Protein AF-A0A497L559-F1 (afdb_monomer)

Sequence (77 aa):
MEGGGLRREMNRTAKYEEWDFLADKIHHRIEQERIRRRRGRKISLHFLRKIAMRMGLEQLQGMSYDDLVAWVRRQGL

Structure (mmCIF, N/CA/C/O backbone):
data_AF-A0A497L559-F1
#
_entry.id   AF-A0A497L559-F1
#
loop_
_atom_site.group_PDB
_atom_site.id
_atom_site.type_symbol
_atom_site.label_atom_id
_atom_site.label_alt_id
_atom_site.label_comp_id
_atom_site.label_asym_id
_atom_site.label_entity_id
_atom_site.label_seq_id
_atom_site.pdbx_PDB_ins_code
_atom_site.Cartn_x
_atom_site.Cartn_y
_atom_site.Cartn_z
_atom_site.occupancy
_atom_site.B_iso_or_equiv
_atom_site.auth_seq_id
_atom_site.auth_comp_id
_atom_site.auth_asym_id
_atom_site.auth_atom_id
_atom_site.pdbx_PDB_model_num
ATOM 1 N N . MET A 1 1 ? 20.710 -13.593 -36.470 1.00 42.47 1 MET A N 1
ATOM 2 C CA . MET A 1 1 ? 21.206 -12.871 -35.278 1.00 42.47 1 MET A CA 1
ATOM 3 C C . MET A 1 1 ? 20.044 -12.702 -34.308 1.00 42.47 1 MET A C 1
ATOM 5 O O . MET A 1 1 ? 19.304 -11.733 -34.402 1.00 42.47 1 MET A O 1
ATOM 9 N N . GLU A 1 2 ? 19.841 -13.671 -33.418 1.00 52.88 2 GLU A N 1
ATOM 10 C CA . GLU A 1 2 ? 18.826 -13.611 -32.361 1.00 52.88 2 GLU A CA 1
ATOM 11 C C . GLU A 1 2 ? 19.508 -13.201 -31.049 1.00 52.88 2 GLU A C 1
ATOM 13 O O . GLU A 1 2 ? 20.066 -14.028 -30.342 1.00 52.88 2 GLU A O 1
ATOM 18 N N . GLY A 1 3 ? 19.540 -11.898 -30.755 1.00 50.84 3 GLY A N 1
ATOM 19 C CA . GLY A 1 3 ? 20.172 -11.350 -29.540 1.00 50.84 3 GLY A CA 1
ATOM 20 C C . GLY A 1 3 ? 19.259 -10.453 -28.696 1.00 50.84 3 GLY A C 1
ATOM 21 O O . GLY A 1 3 ? 19.702 -9.849 -27.725 1.00 50.84 3 GLY A O 1
ATOM 22 N N . GLY A 1 4 ? 17.980 -10.322 -29.066 1.00 55.41 4 GLY A N 1
ATOM 23 C CA . GLY A 1 4 ? 17.054 -9.356 -28.457 1.00 55.41 4 GLY A CA 1
ATOM 24 C C . GLY A 1 4 ? 16.197 -9.883 -27.297 1.00 55.41 4 GLY A C 1
ATOM 25 O O . GLY A 1 4 ? 15.621 -9.077 -26.567 1.00 55.41 4 GLY A O 1
ATOM 26 N N . GLY A 1 5 ? 16.090 -11.207 -27.124 1.00 58.12 5 GLY A N 1
ATOM 27 C CA . GLY A 1 5 ? 15.184 -11.837 -26.149 1.00 58.12 5 GLY A CA 1
ATOM 28 C C . GLY A 1 5 ? 15.657 -11.711 -24.699 1.00 58.12 5 GLY A C 1
ATOM 29 O O . GLY A 1 5 ? 14.935 -11.180 -23.857 1.00 58.12 5 GLY A O 1
ATOM 30 N N . LEU A 1 6 ? 16.910 -12.098 -24.432 1.00 59.72 6 LEU A N 1
ATOM 31 C CA . LEU A 1 6 ? 17.492 -12.136 -23.081 1.00 59.72 6 LEU A CA 1
ATOM 32 C C . LEU A 1 6 ? 17.493 -10.761 -22.393 1.00 59.72 6 LEU A C 1
ATOM 34 O O . LEU A 1 6 ? 17.156 -10.633 -21.218 1.00 59.72 6 LEU A O 1
ATOM 38 N N . ARG A 1 7 ? 17.786 -9.694 -23.147 1.00 59.62 7 ARG A N 1
ATOM 39 C CA . ARG A 1 7 ? 17.835 -8.323 -22.614 1.00 59.62 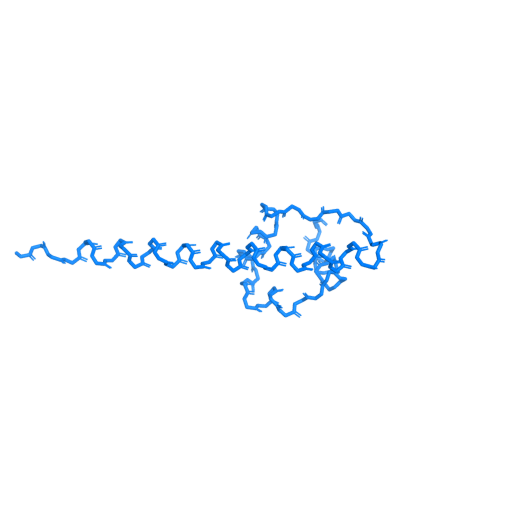7 ARG A CA 1
ATOM 40 C C . ARG A 1 7 ? 16.449 -7.772 -22.250 1.00 59.62 7 ARG A C 1
ATOM 42 O O . ARG A 1 7 ? 16.344 -6.920 -21.372 1.00 59.62 7 ARG A O 1
ATOM 49 N N . ARG A 1 8 ? 15.381 -8.239 -22.914 1.00 59.59 8 ARG A N 1
ATOM 50 C CA . ARG A 1 8 ? 13.989 -7.852 -22.611 1.00 59.59 8 ARG A CA 1
ATOM 51 C C . ARG A 1 8 ? 13.440 -8.602 -21.403 1.00 59.59 8 ARG A C 1
ATOM 53 O O . ARG A 1 8 ? 12.710 -8.004 -20.619 1.00 59.59 8 ARG A O 1
ATOM 60 N N . GLU A 1 9 ? 13.793 -9.872 -21.251 1.00 62.84 9 GLU A N 1
ATOM 61 C CA . GLU A 1 9 ? 13.388 -10.688 -20.106 1.00 62.84 9 GLU A CA 1
ATOM 62 C C . GLU A 1 9 ? 14.034 -10.192 -18.809 1.00 62.84 9 GLU A C 1
ATOM 64 O O . GLU A 1 9 ? 13.312 -9.879 -17.867 1.00 62.84 9 GLU A O 1
ATOM 69 N N . MET A 1 10 ? 15.352 -9.949 -18.804 1.00 62.25 10 MET A N 1
ATOM 70 C CA . MET A 1 10 ? 16.044 -9.352 -17.650 1.00 62.25 10 MET A CA 1
ATOM 71 C C . MET A 1 10 ? 15.445 -8.001 -17.235 1.00 62.25 10 MET A C 1
ATOM 73 O O . MET A 1 10 ? 15.306 -7.721 -16.049 1.00 62.25 10 MET A O 1
ATOM 77 N N . ASN A 1 11 ? 15.051 -7.165 -18.202 1.00 70.75 11 ASN A N 1
ATOM 78 C CA . ASN A 1 11 ? 14.416 -5.874 -17.922 1.00 70.75 11 ASN A CA 1
ATOM 79 C C . ASN A 1 11 ? 13.026 -6.046 -17.279 1.00 70.75 11 ASN A C 1
ATOM 81 O O . ASN A 1 11 ? 12.668 -5.301 -16.372 1.00 70.75 11 ASN A O 1
ATOM 85 N N . ARG A 1 12 ? 12.249 -7.053 -17.703 1.00 70.25 12 ARG A N 1
ATOM 86 C CA . ARG A 1 12 ? 10.952 -7.384 -17.089 1.00 70.25 12 ARG A CA 1
ATOM 87 C C . ARG A 1 12 ? 11.114 -7.922 -15.670 1.00 70.25 12 ARG A C 1
ATOM 89 O O . ARG A 1 12 ? 10.368 -7.488 -14.799 1.00 70.25 12 ARG A O 1
ATOM 96 N N . THR A 1 13 ? 12.084 -8.806 -15.441 1.00 82.12 13 THR A N 1
ATOM 97 C CA . THR A 1 13 ? 12.386 -9.350 -14.110 1.00 82.12 13 THR A CA 1
ATOM 98 C C . THR A 1 13 ? 12.810 -8.241 -13.152 1.00 82.12 13 THR A C 1
ATOM 100 O O . THR A 1 13 ? 12.197 -8.095 -12.103 1.00 82.12 13 THR A O 1
ATOM 103 N N . ALA A 1 14 ? 13.745 -7.377 -13.558 1.00 83.81 14 ALA A N 1
ATOM 104 C CA . ALA A 1 14 ? 14.193 -6.257 -12.730 1.00 83.81 14 ALA A CA 1
ATOM 105 C C . ALA A 1 14 ? 13.049 -5.286 -12.385 1.00 83.81 14 ALA A C 1
ATOM 107 O O . ALA A 1 14 ? 12.910 -4.865 -11.241 1.00 83.81 14 ALA A O 1
ATOM 108 N N . LYS A 1 15 ? 12.175 -4.973 -13.353 1.00 84.06 15 LYS A N 1
ATOM 109 C CA . LYS A 1 15 ? 10.992 -4.132 -13.106 1.00 84.06 15 LYS A CA 1
ATOM 110 C C . LYS A 1 15 ? 9.985 -4.785 -12.166 1.00 84.06 15 LYS A C 1
ATOM 112 O O . LYS A 1 15 ? 9.346 -4.085 -11.386 1.00 84.06 15 LYS A O 1
ATOM 117 N N . TYR A 1 16 ? 9.815 -6.101 -12.258 1.00 86.19 16 TYR A N 1
ATOM 118 C CA . TYR A 1 16 ? 8.959 -6.842 -11.340 1.00 86.19 16 TYR A CA 1
ATOM 119 C C . TYR A 1 16 ? 9.526 -6.813 -9.919 1.00 86.19 16 TYR A C 1
ATOM 121 O O . TYR A 1 16 ? 8.789 -6.511 -8.988 1.00 86.19 16 TYR A O 1
ATOM 129 N N . GLU A 1 17 ? 10.826 -7.060 -9.757 1.00 91.88 17 GLU A N 1
ATOM 130 C CA . GLU A 1 17 ? 11.505 -7.008 -8.457 1.00 91.88 17 GLU A CA 1
ATOM 131 C C . GLU A 1 17 ? 11.444 -5.609 -7.836 1.00 91.88 17 GLU A C 1
ATOM 133 O O . GLU A 1 17 ? 11.139 -5.474 -6.652 1.00 91.88 17 GLU A O 1
ATOM 138 N N . GLU A 1 18 ? 11.657 -4.561 -8.634 1.00 92.44 18 GLU A N 1
ATOM 139 C CA . GLU A 1 18 ? 11.532 -3.174 -8.182 1.00 92.44 18 GLU A CA 1
ATOM 140 C C . GLU A 1 18 ? 10.101 -2.862 -7.722 1.00 92.44 18 GLU A C 1
ATOM 142 O O . GLU A 1 18 ? 9.895 -2.298 -6.645 1.00 92.44 18 GLU A O 1
ATOM 147 N N . TRP A 1 19 ? 9.100 -3.283 -8.499 1.00 94.25 19 TRP A N 1
ATOM 148 C CA . TRP A 1 19 ? 7.693 -3.1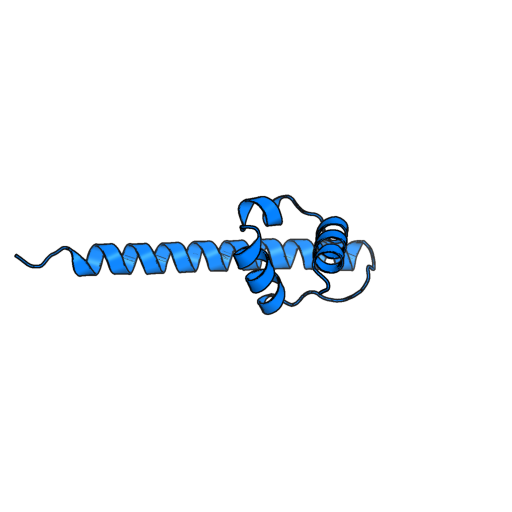25 -8.137 1.00 94.25 19 TRP A CA 1
ATOM 149 C C . TRP A 1 19 ? 7.357 -3.870 -6.838 1.00 94.25 19 TRP A C 1
ATOM 151 O O . TRP A 1 19 ? 6.683 -3.322 -5.963 1.00 94.25 19 TRP A O 1
ATOM 161 N N . ASP A 1 20 ? 7.853 -5.101 -6.688 1.00 93.88 20 ASP A N 1
ATOM 162 C CA . ASP A 1 20 ? 7.618 -5.944 -5.515 1.00 93.88 20 ASP A CA 1
ATOM 163 C C . ASP A 1 20 ? 8.227 -5.334 -4.250 1.00 93.88 20 ASP A C 1
ATOM 165 O O . ASP A 1 20 ? 7.559 -5.229 -3.216 1.00 93.88 20 ASP A O 1
ATOM 169 N N . PHE A 1 21 ? 9.464 -4.849 -4.368 1.00 95.88 21 PHE A N 1
ATOM 170 C CA . PHE A 1 21 ? 10.183 -4.155 -3.308 1.00 95.88 21 PHE A CA 1
ATOM 171 C C . PHE A 1 21 ? 9.469 -2.869 -2.877 1.00 95.88 21 PHE A C 1
ATOM 173 O O . PHE A 1 21 ? 9.300 -2.610 -1.682 1.00 95.88 21 PHE A O 1
ATOM 180 N N . LEU A 1 22 ? 9.002 -2.063 -3.833 1.00 96.00 22 LEU A N 1
ATOM 181 C CA . LEU A 1 22 ? 8.246 -0.847 -3.535 1.00 96.00 22 LEU A CA 1
ATOM 182 C C . LEU A 1 22 ? 6.915 -1.163 -2.842 1.00 96.00 22 LEU A C 1
ATOM 184 O O . LEU A 1 22 ? 6.560 -0.493 -1.869 1.00 96.00 22 LEU A O 1
ATOM 188 N N . ALA A 1 23 ? 6.199 -2.197 -3.292 1.00 96.88 23 ALA A N 1
ATOM 189 C CA . ALA A 1 23 ? 4.962 -2.636 -2.653 1.00 96.88 23 ALA A CA 1
ATOM 190 C C . ALA A 1 23 ? 5.192 -3.080 -1.197 1.00 96.88 23 ALA A C 1
ATOM 192 O O . ALA A 1 23 ? 4.416 -2.704 -0.315 1.00 96.88 23 ALA A O 1
ATOM 193 N N . ASP A 1 24 ? 6.266 -3.830 -0.935 1.00 97.94 24 ASP A N 1
ATOM 194 C CA . ASP A 1 24 ? 6.646 -4.257 0.417 1.00 97.94 24 ASP A CA 1
ATOM 195 C C . ASP A 1 24 ? 7.009 -3.067 1.317 1.00 97.94 24 ASP A C 1
ATOM 197 O O . ASP A 1 24 ? 6.484 -2.924 2.423 1.00 97.94 24 ASP A O 1
ATOM 201 N N . LYS A 1 25 ? 7.805 -2.122 0.802 1.00 97.75 25 LYS A N 1
ATOM 202 C CA . LYS A 1 25 ? 8.171 -0.896 1.525 1.00 97.75 25 LYS A CA 1
ATOM 203 C C . LYS A 1 25 ? 6.946 -0.067 1.922 1.00 97.75 25 LYS A C 1
ATOM 205 O O . LYS A 1 25 ? 6.865 0.424 3.052 1.00 97.75 25 LYS A O 1
ATOM 210 N N . ILE A 1 26 ? 5.985 0.094 1.010 1.00 97.56 26 ILE A N 1
ATOM 211 C CA . ILE A 1 26 ? 4.736 0.811 1.295 1.00 97.56 26 ILE A CA 1
ATOM 212 C C . ILE A 1 26 ? 3.915 0.049 2.339 1.00 97.56 26 ILE A C 1
ATOM 214 O O . ILE A 1 26 ? 3.422 0.657 3.291 1.00 97.56 26 ILE A O 1
ATOM 218 N N . HIS A 1 27 ? 3.800 -1.275 2.202 1.00 98.12 27 HIS A N 1
ATOM 219 C CA . HIS A 1 27 ? 3.090 -2.115 3.166 1.00 98.12 27 HIS A CA 1
ATOM 220 C C . HIS A 1 27 ? 3.666 -1.993 4.572 1.00 98.12 27 HIS A C 1
ATOM 222 O O . HIS A 1 27 ? 2.911 -1.729 5.511 1.00 98.12 27 HIS A O 1
ATOM 228 N N . HIS A 1 28 ? 4.989 -2.076 4.708 1.00 97.81 28 HIS A N 1
ATOM 229 C CA . HIS A 1 28 ? 5.660 -1.900 5.987 1.00 97.81 28 HIS A CA 1
ATOM 230 C C . HIS A 1 28 ? 5.345 -0.533 6.606 1.00 97.81 28 HIS A C 1
ATOM 232 O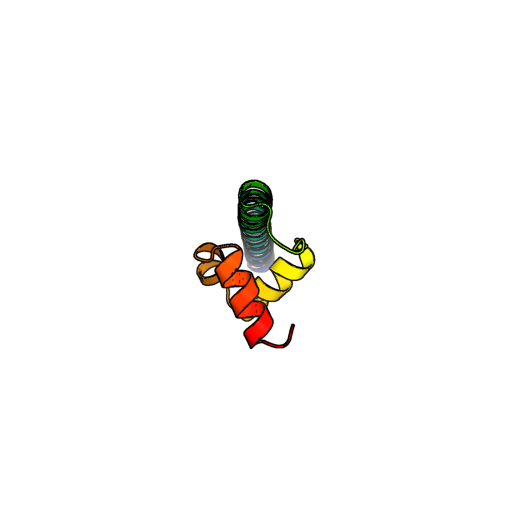 O . HIS A 1 28 ? 4.988 -0.457 7.781 1.00 97.81 28 HIS A O 1
ATOM 238 N N . ARG A 1 29 ? 5.398 0.557 5.826 1.00 97.25 29 ARG A N 1
ATOM 239 C CA . ARG A 1 29 ? 5.053 1.898 6.329 1.00 97.25 29 ARG A CA 1
ATOM 240 C C . ARG A 1 29 ? 3.612 1.962 6.843 1.00 97.25 29 ARG A C 1
ATOM 242 O O . ARG A 1 29 ? 3.383 2.434 7.954 1.00 97.25 29 ARG A O 1
ATOM 249 N N . ILE A 1 30 ? 2.652 1.480 6.053 1.00 97.00 30 ILE A N 1
ATOM 250 C CA . ILE A 1 30 ? 1.225 1.476 6.411 1.00 97.00 30 ILE A CA 1
ATOM 251 C C . ILE A 1 30 ? 0.976 0.641 7.678 1.00 97.00 30 ILE A C 1
ATOM 253 O O . ILE A 1 30 ? 0.200 1.042 8.547 1.00 97.00 30 ILE A O 1
ATOM 257 N N . GLU A 1 31 ? 1.655 -0.500 7.815 1.00 96.75 31 GLU A N 1
ATOM 258 C CA . GLU A 1 31 ? 1.610 -1.344 9.013 1.00 96.75 31 GLU A CA 1
ATOM 259 C C . GLU A 1 31 ? 2.102 -0.581 10.252 1.00 96.75 31 GLU A C 1
ATOM 261 O O . GLU A 1 31 ? 1.423 -0.578 11.283 1.00 96.75 31 GLU A O 1
ATOM 266 N N . GLN A 1 32 ? 3.243 0.108 10.145 1.00 96.50 32 GLN A N 1
ATOM 267 C CA . GLN A 1 32 ? 3.807 0.901 11.240 1.00 96.50 32 GLN A CA 1
ATOM 268 C C . GLN A 1 32 ? 2.896 2.064 11.635 1.00 96.50 32 GLN A C 1
ATOM 270 O O . GLN A 1 32 ? 2.661 2.291 12.824 1.00 96.50 32 GLN A O 1
ATOM 275 N N . GLU A 1 33 ? 2.329 2.781 10.662 1.00 95.69 33 GLU A N 1
ATOM 276 C CA . GLU A 1 33 ? 1.350 3.83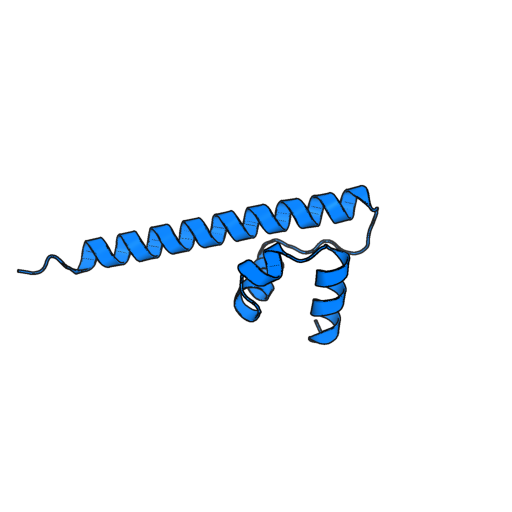9 10.925 1.00 95.69 33 GLU A CA 1
ATOM 277 C C . GLU A 1 33 ? 0.128 3.301 11.671 1.00 95.69 33 GLU A C 1
ATOM 279 O O . GLU A 1 33 ? -0.306 3.901 12.662 1.00 95.69 33 GLU A O 1
ATOM 284 N N . ARG A 1 34 ? -0.394 2.143 11.241 1.00 95.62 34 ARG A N 1
ATOM 285 C CA . ARG A 1 34 ? -1.517 1.478 11.905 1.00 95.62 34 ARG A CA 1
ATOM 286 C C . ARG A 1 34 ? -1.190 1.161 13.364 1.00 95.62 34 ARG A C 1
ATOM 288 O O . ARG A 1 34 ? -1.990 1.483 14.243 1.00 95.62 34 ARG A O 1
ATOM 295 N N . ILE A 1 35 ? -0.035 0.541 13.622 1.00 95.62 35 ILE A N 1
ATOM 296 C CA . ILE A 1 35 ? 0.406 0.151 14.971 1.00 95.62 35 ILE A CA 1
ATOM 297 C C . ILE A 1 35 ? 0.580 1.391 15.849 1.00 95.62 35 ILE A C 1
ATOM 299 O O . ILE A 1 35 ? -0.005 1.466 16.932 1.00 95.62 35 ILE A O 1
ATOM 303 N N . ARG A 1 36 ? 1.313 2.398 15.359 1.00 94.69 36 ARG A N 1
ATOM 304 C CA . ARG A 1 36 ? 1.582 3.643 16.089 1.00 94.69 36 ARG A CA 1
ATOM 305 C C . ARG A 1 36 ? 0.298 4.372 16.476 1.00 94.69 36 ARG A C 1
ATOM 307 O O . ARG A 1 36 ? 0.210 4.916 17.572 1.00 94.69 36 ARG A O 1
ATOM 314 N N . ARG A 1 37 ? -0.701 4.374 15.592 1.00 92.50 37 ARG A N 1
ATOM 315 C CA . ARG A 1 37 ? -1.998 5.026 15.824 1.00 92.50 37 ARG A CA 1
ATOM 316 C C . ARG A 1 37 ? -3.043 4.108 16.476 1.00 92.50 37 ARG A C 1
ATOM 318 O O . ARG A 1 37 ? -4.175 4.546 16.658 1.00 92.50 37 ARG A O 1
ATOM 325 N N . ARG A 1 38 ? -2.696 2.853 16.807 1.00 88.81 38 ARG A N 1
ATOM 326 C CA . ARG A 1 38 ? -3.613 1.816 17.331 1.00 88.81 38 ARG A CA 1
ATOM 327 C C . ARG A 1 38 ? -4.900 1.685 16.497 1.00 88.81 38 ARG A C 1
ATOM 329 O O . ARG A 1 38 ? -6.004 1.628 17.033 1.00 88.81 38 ARG A O 1
ATOM 336 N N . ARG A 1 39 ? -4.767 1.695 15.166 1.00 82.50 39 ARG A N 1
ATOM 337 C CA . ARG A 1 39 ? -5.902 1.726 14.228 1.00 82.50 39 ARG A CA 1
ATOM 338 C C . ARG A 1 39 ? -6.334 0.330 13.769 1.00 82.50 39 ARG A C 1
ATOM 340 O O . ARG A 1 39 ? -5.499 -0.529 13.542 1.00 82.50 39 ARG A O 1
ATOM 347 N N . GLY A 1 40 ? -7.643 0.193 13.548 1.00 83.56 40 GLY A N 1
ATOM 348 C CA . GLY A 1 40 ? -8.380 -0.816 12.766 1.00 83.56 40 GLY A CA 1
ATOM 349 C C . GLY A 1 40 ? -7.716 -2.139 12.344 1.00 83.56 40 GLY A C 1
ATOM 350 O O . GLY A 1 40 ? -7.028 -2.810 13.106 1.00 83.56 40 GLY A O 1
ATOM 351 N N . ARG A 1 41 ? -8.066 -2.589 11.131 1.00 85.62 41 ARG A N 1
ATOM 352 C CA . ARG A 1 41 ? -7.723 -3.921 10.615 1.00 85.62 41 ARG A CA 1
ATOM 353 C C . ARG A 1 41 ? -6.382 -3.909 9.892 1.00 85.62 41 ARG A C 1
ATOM 355 O O . ARG A 1 41 ? -6.011 -2.941 9.234 1.00 85.62 41 ARG A O 1
ATOM 362 N N . LYS A 1 42 ? -5.679 -5.036 9.970 1.00 91.81 42 LYS A N 1
ATOM 363 C CA . LYS A 1 42 ? -4.465 -5.269 9.191 1.00 91.81 42 LYS A CA 1
ATOM 364 C C . LYS A 1 42 ? -4.792 -5.408 7.706 1.00 91.81 42 LYS A C 1
ATOM 366 O O . LYS A 1 42 ? -5.669 -6.182 7.334 1.00 91.81 42 LYS A O 1
ATOM 371 N N . ILE A 1 43 ? -4.048 -4.684 6.876 1.00 92.94 43 ILE A N 1
ATOM 372 C CA . ILE A 1 43 ? -4.030 -4.850 5.423 1.00 92.94 43 ILE A CA 1
ATOM 373 C C . ILE A 1 43 ? -2.883 -5.814 5.125 1.00 92.94 43 ILE A C 1
ATOM 375 O O . ILE A 1 43 ? -1.761 -5.585 5.569 1.00 92.94 43 ILE A O 1
ATOM 379 N N . SER A 1 44 ? -3.149 -6.927 4.442 1.00 95.94 44 SER A N 1
ATOM 380 C CA . SER A 1 44 ? -2.084 -7.856 4.047 1.00 95.94 44 SER A CA 1
ATOM 381 C C . SER A 1 44 ? -1.306 -7.309 2.851 1.00 95.94 44 SER A C 1
ATOM 383 O O . SER A 1 44 ? -1.868 -6.587 2.027 1.00 95.94 44 SER A O 1
ATOM 385 N N . LEU A 1 45 ? -0.034 -7.694 2.715 1.00 96.94 45 LEU A N 1
ATOM 386 C CA . LEU A 1 45 ? 0.787 -7.324 1.558 1.00 96.94 45 LEU A CA 1
ATOM 387 C C . LEU A 1 45 ? 0.130 -7.763 0.242 1.00 96.94 45 LEU A C 1
ATOM 389 O O . LEU A 1 45 ? 0.042 -6.980 -0.696 1.00 96.94 45 LEU A O 1
ATOM 393 N N . HIS A 1 46 ? -0.424 -8.979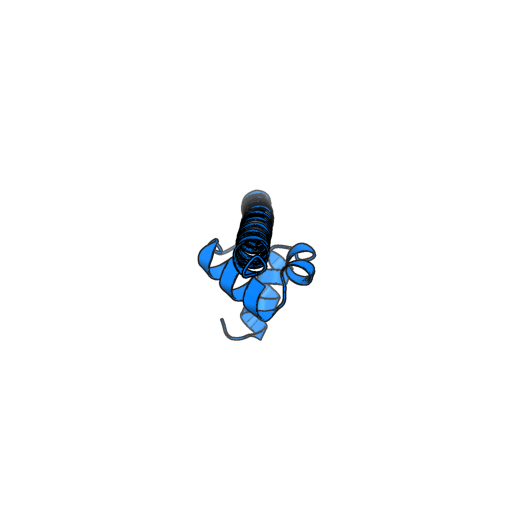 0.198 1.00 96.19 46 HIS A N 1
ATOM 394 C CA . HIS A 1 46 ? -1.163 -9.477 -0.968 1.00 96.19 46 HIS A CA 1
ATOM 395 C C . HIS A 1 46 ? -2.332 -8.567 -1.356 1.00 96.19 46 HIS A C 1
ATOM 397 O O . HIS A 1 46 ? -2.528 -8.250 -2.528 1.00 96.19 46 HIS A O 1
ATOM 403 N N . PHE A 1 47 ? -3.113 -8.118 -0.372 1.00 95.75 47 PHE A N 1
ATOM 404 C CA . PHE A 1 47 ? -4.232 -7.222 -0.640 1.00 95.75 47 PHE A CA 1
ATOM 405 C C . PHE A 1 47 ? -3.753 -5.828 -1.058 1.00 95.75 47 PHE A C 1
ATOM 407 O O . PHE A 1 47 ? -4.292 -5.253 -2.000 1.00 95.75 47 PHE A O 1
ATOM 414 N N . LEU A 1 48 ? -2.683 -5.328 -0.437 1.00 96.50 48 LEU A N 1
ATOM 415 C CA . LEU A 1 48 ? -2.049 -4.070 -0.816 1.00 96.50 48 LEU A CA 1
ATOM 416 C C . LEU A 1 48 ? -1.520 -4.100 -2.256 1.00 96.50 48 LEU A C 1
ATOM 418 O O . LEU A 1 48 ? -1.728 -3.142 -2.992 1.00 96.50 48 LEU A O 1
ATOM 422 N N . ARG A 1 49 ? -0.933 -5.216 -2.702 1.00 96.62 49 ARG A N 1
ATOM 423 C CA . ARG A 1 49 ? -0.517 -5.414 -4.100 1.00 96.62 49 ARG A CA 1
ATOM 424 C C . ARG A 1 49 ? -1.702 -5.341 -5.063 1.00 96.62 49 ARG A C 1
ATOM 426 O O . ARG A 1 49 ? -1.602 -4.678 -6.089 1.00 96.62 49 ARG A O 1
ATOM 433 N N . LYS A 1 50 ? -2.851 -5.939 -4.722 1.00 95.62 50 LYS A N 1
ATOM 434 C CA . LYS A 1 50 ? -4.081 -5.810 -5.532 1.00 95.62 50 LYS A CA 1
ATOM 435 C C . LYS A 1 50 ? -4.567 -4.364 -5.624 1.00 95.62 50 LYS A C 1
ATOM 437 O O . LYS A 1 50 ? -5.045 -3.952 -6.677 1.00 95.62 50 LYS A O 1
ATOM 442 N N . ILE A 1 51 ? -4.447 -3.597 -4.541 1.00 95.25 51 ILE A N 1
ATOM 443 C CA . ILE A 1 51 ? -4.771 -2.166 -4.535 1.00 95.25 51 ILE A CA 1
ATOM 444 C C . ILE A 1 51 ? -3.785 -1.398 -5.425 1.00 95.25 51 ILE A C 1
ATOM 446 O O . ILE A 1 51 ? -4.211 -0.649 -6.302 1.00 95.25 51 ILE A O 1
ATOM 450 N N . ALA A 1 52 ? -2.484 -1.652 -5.272 1.00 95.00 52 ALA A N 1
ATOM 451 C CA . ALA A 1 52 ? -1.429 -1.048 -6.082 1.00 95.00 52 ALA A CA 1
ATOM 452 C C . ALA A 1 52 ? -1.604 -1.334 -7.582 1.00 95.00 52 ALA A C 1
ATOM 454 O O . ALA A 1 52 ? -1.378 -0.452 -8.401 1.00 95.00 52 ALA A O 1
ATOM 455 N N . MET A 1 53 ? -2.067 -2.531 -7.956 1.00 94.19 53 MET A N 1
ATOM 456 C CA . MET A 1 53 ? -2.398 -2.867 -9.348 1.00 94.19 53 MET A CA 1
ATOM 457 C C . MET A 1 53 ? -3.570 -2.048 -9.905 1.00 94.19 53 MET A C 1
ATOM 459 O O . MET A 1 53 ? -3.634 -1.836 -11.111 1.00 94.19 53 MET A O 1
ATOM 463 N N . ARG A 1 54 ? -4.504 -1.598 -9.057 1.00 93.81 54 ARG A N 1
ATOM 464 C CA . ARG A 1 54 ? -5.671 -0.810 -9.487 1.00 93.81 54 ARG A CA 1
ATOM 465 C C . ARG A 1 54 ? -5.380 0.682 -9.586 1.00 93.81 54 ARG A C 1
ATOM 467 O O . ARG A 1 54 ? -5.910 1.327 -10.480 1.00 93.81 54 ARG A O 1
ATOM 474 N N . MET A 1 55 ? -4.596 1.226 -8.658 1.00 94.12 55 MET A N 1
ATOM 475 C CA . MET A 1 55 ? -4.377 2.676 -8.552 1.00 94.12 55 MET A CA 1
ATOM 476 C C . MET A 1 55 ? -2.958 3.137 -8.902 1.00 94.12 55 MET A C 1
ATOM 478 O O . MET A 1 55 ? -2.717 4.327 -9.061 1.00 94.12 55 MET A O 1
ATOM 482 N N . GLY A 1 56 ? -2.015 2.206 -9.016 1.00 94.56 56 GLY A N 1
ATOM 483 C CA . GLY A 1 56 ? -0.594 2.494 -9.173 1.00 94.56 56 GLY A CA 1
ATOM 484 C C . GLY A 1 56 ? 0.142 2.624 -7.837 1.00 94.56 56 GLY A C 1
ATOM 485 O O . GLY A 1 56 ? -0.400 3.094 -6.833 1.00 94.56 56 GLY A O 1
ATOM 486 N N . LEU A 1 57 ? 1.414 2.208 -7.830 1.00 93.81 57 LEU A N 1
ATOM 487 C CA . LEU A 1 57 ? 2.282 2.322 -6.653 1.00 93.81 57 LEU A CA 1
ATOM 488 C C . LEU A 1 57 ? 2.567 3.777 -6.282 1.00 93.81 57 LEU A C 1
ATOM 490 O O . LEU A 1 57 ? 2.607 4.081 -5.096 1.00 93.81 57 LEU A O 1
ATOM 494 N N . GLU A 1 58 ? 2.720 4.670 -7.262 1.00 93.81 58 GLU A N 1
ATOM 495 C CA . GLU A 1 58 ? 3.014 6.089 -7.021 1.00 93.81 58 GLU A CA 1
ATOM 496 C C . GLU A 1 58 ? 1.916 6.757 -6.188 1.00 93.81 58 GLU A C 1
ATOM 498 O O . GLU A 1 58 ? 2.193 7.399 -5.173 1.00 93.81 58 GLU A O 1
ATOM 503 N N . GLN A 1 59 ? 0.651 6.541 -6.562 1.00 95.06 59 GLN A N 1
ATOM 504 C CA . GLN A 1 59 ? -0.477 7.081 -5.812 1.00 95.06 59 GLN A CA 1
ATOM 505 C C . GLN A 1 59 ? -0.554 6.462 -4.411 1.00 95.06 59 GLN A C 1
ATOM 507 O O . GLN A 1 59 ? -0.725 7.178 -3.424 1.00 95.06 59 GLN A O 1
ATOM 512 N N . LEU A 1 60 ? -0.395 5.1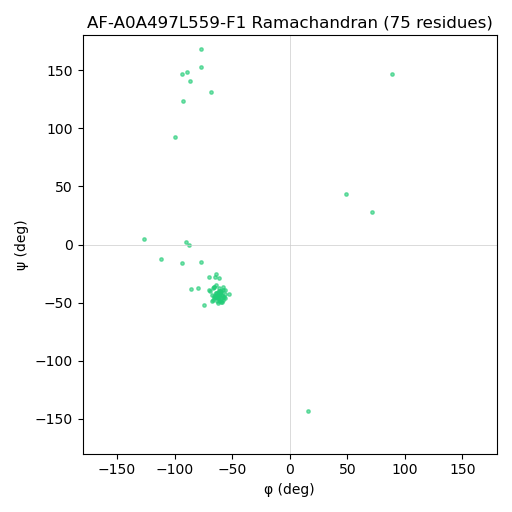40 -4.309 1.00 95.69 60 LEU A N 1
ATOM 513 C CA . LEU A 1 60 ? -0.450 4.423 -3.036 1.00 95.69 60 LEU A CA 1
ATOM 514 C C . LEU A 1 60 ? 0.685 4.836 -2.083 1.00 95.69 60 LEU A C 1
ATOM 516 O O . LEU A 1 60 ? 0.482 4.939 -0.873 1.00 95.69 60 LEU A O 1
ATOM 520 N N . GLN A 1 61 ? 1.869 5.134 -2.618 1.00 95.62 61 GLN A N 1
ATOM 521 C CA . GLN A 1 61 ? 3.011 5.632 -1.860 1.00 95.62 61 GLN A CA 1
ATOM 522 C C . GLN A 1 61 ? 2.711 6.978 -1.193 1.00 95.62 61 GLN A C 1
ATOM 524 O O . GLN A 1 61 ? 3.244 7.246 -0.118 1.00 95.62 61 GLN A O 1
ATOM 529 N N . GLY A 1 62 ? 1.831 7.809 -1.748 1.00 95.19 62 GLY A N 1
ATOM 530 C CA . GLY A 1 62 ? 1.409 9.063 -1.117 1.00 95.19 62 GLY A CA 1
ATOM 531 C C . GLY A 1 62 ? 0.400 8.903 0.028 1.00 95.19 62 GLY A C 1
ATOM 532 O O . GLY A 1 62 ? 0.207 9.840 0.795 1.00 95.19 62 GLY A O 1
ATOM 533 N N . MET A 1 63 ? -0.243 7.739 0.167 1.00 96.25 63 MET A N 1
ATOM 534 C CA . MET A 1 63 ? -1.380 7.565 1.079 1.00 96.25 63 MET A CA 1
ATOM 535 C C . MET A 1 63 ? -0.973 7.202 2.507 1.00 96.25 63 MET A C 1
ATOM 537 O O . MET A 1 63 ? -0.105 6.353 2.720 1.00 96.25 63 MET A O 1
ATOM 541 N N . SER A 1 64 ? -1.669 7.776 3.490 1.00 95.50 64 SER A N 1
ATOM 542 C CA . SER A 1 64 ? -1.638 7.276 4.868 1.00 95.50 64 SER A CA 1
ATOM 543 C C . SER A 1 64 ? -2.506 6.021 5.031 1.00 95.50 64 SER A C 1
ATOM 545 O O . SER A 1 64 ? -3.333 5.704 4.170 1.00 95.50 64 SER A O 1
ATOM 547 N N . TYR A 1 65 ? -2.380 5.320 6.164 1.00 95.56 65 TYR A N 1
ATOM 548 C CA . TYR A 1 65 ? -3.299 4.219 6.502 1.00 95.56 65 TYR A CA 1
ATOM 549 C C . TYR A 1 65 ? -4.779 4.648 6.437 1.00 95.56 65 TYR A C 1
ATOM 551 O O . TYR A 1 65 ? -5.615 3.911 5.911 1.00 95.56 65 TYR A O 1
ATOM 559 N N . ASP A 1 66 ? -5.111 5.836 6.953 1.00 94.25 66 ASP A N 1
ATOM 560 C CA . ASP A 1 66 ? -6.495 6.315 7.015 1.00 94.25 66 ASP A CA 1
ATOM 561 C C . ASP A 1 66 ? -7.035 6.641 5.603 1.00 94.25 66 ASP A C 1
ATOM 563 O O . ASP A 1 66 ? -8.164 6.264 5.274 1.00 94.25 66 ASP A O 1
ATOM 567 N N . ASP A 1 67 ? -6.207 7.237 4.734 1.00 96.00 67 ASP A N 1
ATOM 568 C CA . ASP A 1 67 ? -6.560 7.506 3.329 1.00 96.00 67 ASP A CA 1
ATOM 569 C C . ASP A 1 67 ? -6.776 6.218 2.540 1.00 96.00 67 ASP A C 1
ATOM 571 O O . ASP A 1 67 ? -7.732 6.107 1.767 1.00 96.00 67 ASP A O 1
ATOM 575 N N . LEU A 1 68 ? -5.912 5.225 2.767 1.00 95.44 68 LEU A N 1
ATOM 576 C CA . LEU A 1 68 ? -6.012 3.914 2.143 1.00 95.44 68 LEU A CA 1
ATOM 577 C C . LEU A 1 68 ? -7.311 3.213 2.551 1.00 95.44 68 LEU A C 1
ATOM 579 O O . LEU A 1 68 ? -8.037 2.715 1.693 1.00 95.44 68 LEU A O 1
ATOM 583 N N . VAL A 1 69 ? -7.658 3.217 3.841 1.00 94.25 69 VAL A N 1
ATOM 584 C CA . VAL A 1 69 ? -8.927 2.649 4.324 1.00 94.25 69 VAL A CA 1
ATOM 585 C C . VAL A 1 69 ? -10.127 3.380 3.722 1.00 94.25 69 VAL A C 1
ATOM 587 O O . VAL A 1 69 ? -11.090 2.734 3.302 1.00 94.25 69 VAL A O 1
ATOM 590 N N . ALA A 1 70 ? -10.087 4.711 3.651 1.00 94.25 70 ALA A N 1
ATOM 591 C CA . ALA A 1 70 ? -11.149 5.490 3.021 1.00 94.25 70 ALA A CA 1
ATOM 592 C C . ALA A 1 70 ? -11.286 5.155 1.529 1.00 94.25 70 ALA A C 1
ATOM 594 O O . ALA A 1 70 ? -12.401 5.012 1.027 1.00 94.25 70 ALA A O 1
ATOM 595 N N . TRP A 1 71 ? -10.165 4.988 0.825 1.00 94.88 71 TRP A N 1
ATOM 596 C CA . TRP A 1 71 ? -10.159 4.587 -0.575 1.00 94.88 71 TRP A CA 1
ATOM 597 C C . TRP A 1 71 ? -10.757 3.190 -0.767 1.00 94.88 71 TRP A C 1
ATOM 599 O O . TRP A 1 71 ? -11.672 3.047 -1.572 1.00 94.88 71 TRP A O 1
ATOM 609 N N . VAL A 1 72 ? -10.328 2.196 0.017 1.00 92.38 72 VAL A N 1
ATOM 610 C CA . VAL A 1 72 ? -10.839 0.812 -0.033 1.00 92.38 72 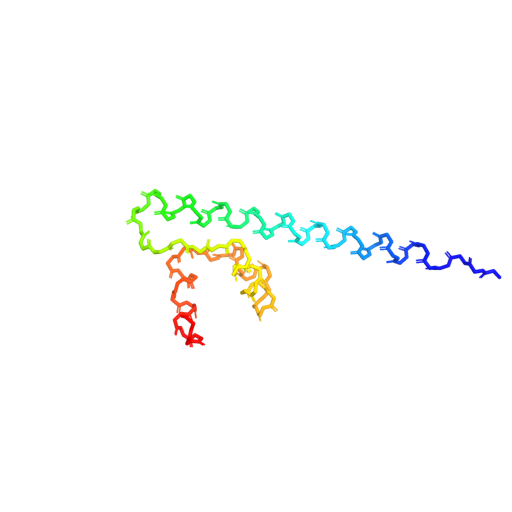VAL A CA 1
ATOM 611 C C . VAL A 1 72 ? -12.356 0.780 0.176 1.00 92.38 72 VAL A C 1
ATOM 613 O O . VAL A 1 72 ? -13.072 0.192 -0.633 1.00 92.38 72 VAL A O 1
ATOM 616 N N . ARG A 1 73 ? -12.865 1.519 1.171 1.00 91.81 73 ARG A N 1
ATOM 617 C CA . ARG A 1 73 ? -14.311 1.643 1.424 1.00 91.81 73 ARG A CA 1
ATOM 618 C C . ARG A 1 73 ? -15.074 2.238 0.241 1.00 91.81 73 ARG A C 1
ATOM 620 O O . ARG A 1 73 ? -16.152 1.754 -0.084 1.00 91.81 73 ARG A O 1
ATOM 627 N N . ARG A 1 74 ? -14.521 3.260 -0.427 1.00 93.19 74 ARG A N 1
ATOM 628 C CA . ARG A 1 74 ? -15.131 3.852 -1.636 1.00 93.19 74 ARG A CA 1
ATOM 629 C C . ARG A 1 74 ? -15.198 2.872 -2.808 1.00 93.19 74 ARG A C 1
ATOM 631 O O . ARG A 1 74 ? -16.049 3.038 -3.670 1.00 93.19 74 ARG A O 1
ATOM 638 N N . GLN A 1 75 ? -14.320 1.870 -2.841 1.00 89.12 75 GLN A N 1
ATOM 639 C CA . GLN A 1 75 ? -14.320 0.820 -3.862 1.00 89.12 75 GLN A CA 1
ATOM 640 C C . GLN A 1 75 ? -15.231 -0.372 -3.515 1.00 89.12 75 GLN A C 1
ATOM 642 O O . GLN A 1 75 ? -15.296 -1.317 -4.298 1.00 89.12 75 GLN A O 1
ATOM 647 N N . GLY A 1 76 ? -15.912 -0.353 -2.361 1.00 86.44 76 GLY A N 1
ATOM 648 C CA . GLY A 1 76 ? -16.767 -1.456 -1.908 1.00 86.44 76 GLY A CA 1
ATOM 649 C C . GLY A 1 76 ? -15.996 -2.702 -1.460 1.00 86.44 76 GLY A C 1
ATOM 650 O O . GLY A 1 76 ? -16.507 -3.812 -1.600 1.00 86.44 76 GLY A O 1
ATOM 651 N N . LEU A 1 77 ? -14.763 -2.523 -0.974 1.00 77.44 77 LEU A N 1
ATOM 652 C CA . LEU A 1 77 ? -13.872 -3.585 -0.492 1.00 77.44 77 LEU A CA 1
ATOM 653 C C . LEU A 1 77 ? -13.754 -3.627 1.040 1.00 77.44 77 LEU A C 1
ATOM 655 O O . LEU A 1 77 ? -13.934 -2.571 1.693 1.00 77.44 77 LEU A O 1
#

Mean predicted aligned error: 6.34 Å

Secondary structure (DSSP, 8-state):
---SHHHHHHHHHHHHHHHHHHHHHHHHHHHHHHHHTT-SPPPPHHHHHHHHHHH-HH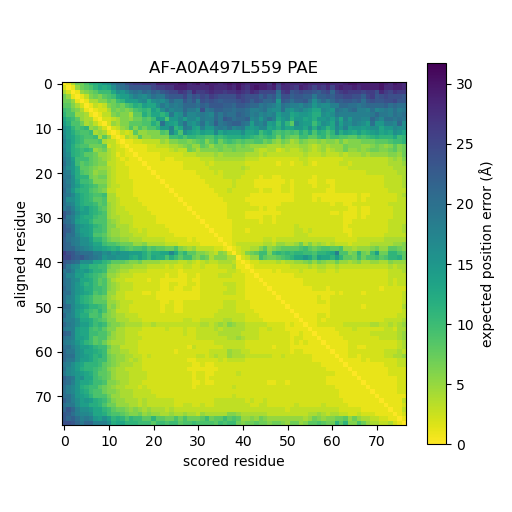HHHT--HHHHHHHHHHTT-

Solvent-accessible surface area (backbone atoms only — not comparable to full-atom values): 4558 Å² total; per-residue (Å²): 137,92,77,66,62,68,66,52,50,55,51,51,52,53,51,49,52,52,51,51,52,53,48,50,55,46,43,53,52,37,52,50,52,28,61,77,67,73,49,85,80,89,79,50,62,71,58,50,48,57,50,30,73,73,65,36,58,72,60,54,65,73,50,50,52,67,54,46,53,53,50,39,51,76,71,76,98

pLDDT: mean 87.98, std 13.55, range [42.47, 98.12]

Foldseek 3Di:
DPDPPVVVVVVVVVVVVVLLVLLVVLLVQQVVLCVVVVDDDRDDSVNSVVVCVVPNSVVSSPDHNVRVVVVVVVVVD

Radius of gyration: 15.92 Å; Cα contacts (8 Å, |Δi|>4): 33; cha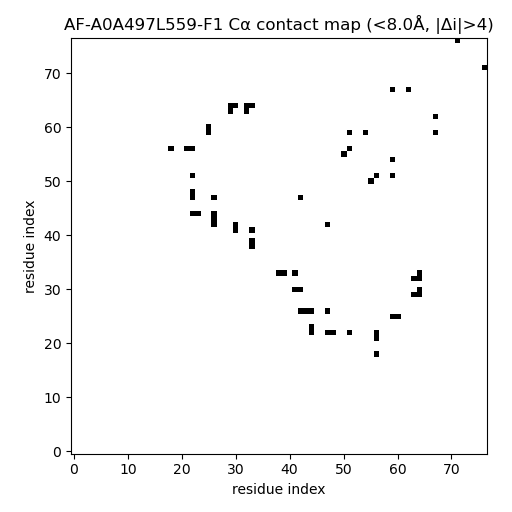ins: 1; bounding box: 38×23×53 Å